Protein AF-A0A7Z9RY51-F1 (afdb_monomer)

Nearest PDB structures (foldseek):
  1wos-assembly1_A  TM=8.857E-01  e=3.675E-04  Thermotoga maritima
  1yx2-assembly1_A  TM=8.512E-01  e=1.341E-03  Bacillus subtil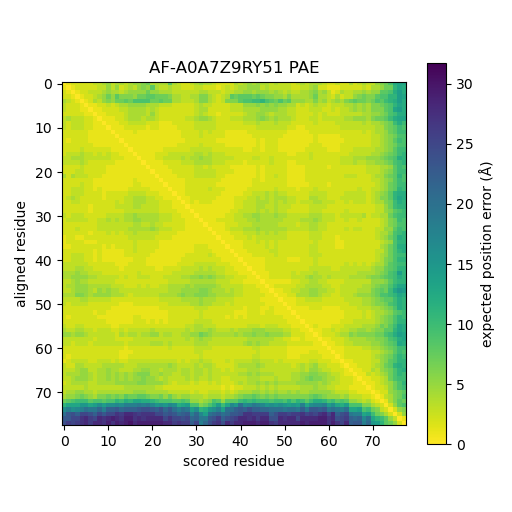is
  1v5v-assembly1_B  TM=7.747E-01  e=1.133E-03  Pyrococcus horikoshii
  1pj6-assembly1_A  TM=8.718E-01  e=6.133E-03  Arthrobacter globiformis
  3gsi-assembly1_A  TM=8.474E-01  e=1.427E-02  Arthrobacter globiformis

Secondary structure (DSSP, 8-state):
-BSSSSPPPTTPEEEETTEEEEEEEEEEEETTTTEEEEEEEE-TTS-TTS-EEEESSS-EEEEPP-PSPS----TT--

Foldseek 3Di:
DWPDDDKDAFAWFKDAPRHGFWTWHHKDADPVVNGIDTDIDGHPVDDLPGWIWTDPPPDTTTDDRDDPDPDDDDPPDD

pLDDT: me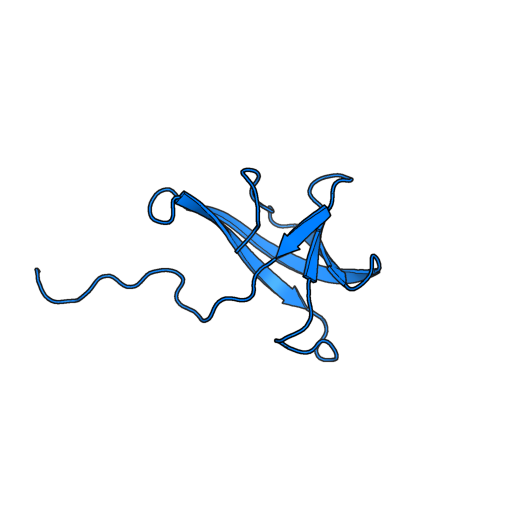an 91.89, std 9.14, range [48.03, 98.19]

Solvent-accessible surface area (backbone atoms only — not comparable to full-atom values): 4698 Å² total; per-residue (Å²): 58,39,56,64,86,68,50,51,40,58,75,24,41,26,24,45,94,88,40,80,44,35,35,25,66,42,39,40,74,33,81,90,75,74,38,13,37,57,46,60,55,63,49,88,87,58,59,84,85,55,74,32,30,33,42,67,84,92,42,75,34,51,42,46,83,70,75,82,67,94,70,83,81,78,86,85,81,126

Radius of gyration: 13.38 Å; Cα contacts (8 Å, |Δi|>4): 157; chains: 1; bounding box: 31×26×38 Å

Sequence (78 aa):
VVEGRRPARQGAAILHQGQKVGEVTSGSPSPTLGVPIACGYVDATISEDSELEVDLRGKSALLKPHPLPFYRRDAQNA

Mean predicted aligned error: 4.2 Å

Structure (mmCIF, N/CA/C/O backbone):
data_AF-A0A7Z9RY51-F1
#
_entry.id   AF-A0A7Z9RY51-F1
#
loop_
_atom_site.group_PDB
_atom_site.id
_atom_site.type_symbol
_atom_site.label_atom_id
_atom_site.label_alt_id
_atom_site.label_comp_id
_atom_site.label_asym_id
_atom_site.label_entity_id
_atom_site.label_seq_id
_atom_site.pdbx_PDB_ins_code
_atom_site.Cartn_x
_atom_site.Cartn_y
_atom_site.Cartn_z
_atom_site.occupancy
_atom_site.B_iso_or_equiv
_atom_site.auth_seq_id
_atom_site.auth_comp_id
_atom_site.auth_asym_id
_atom_site.auth_atom_id
_atom_site.pdbx_PDB_model_num
ATOM 1 N N . VAL A 1 1 ? -0.670 0.509 -6.378 1.00 90.19 1 VAL A N 1
ATOM 2 C CA . VAL A 1 1 ? 0.421 1.484 -6.643 1.00 90.19 1 VAL A CA 1
ATOM 3 C C . VAL A 1 1 ? 0.308 2.607 -5.630 1.00 90.19 1 VAL A C 1
ATOM 5 O O . VAL A 1 1 ? -0.813 3.013 -5.361 1.00 90.19 1 VAL A O 1
ATOM 8 N N . VAL A 1 2 ? 1.415 3.063 -5.041 1.00 89.88 2 VAL A N 1
ATOM 9 C CA . VAL A 1 2 ? 1.402 4.171 -4.068 1.00 89.88 2 VAL A CA 1
ATOM 10 C C . VAL A 1 2 ? 1.658 5.477 -4.814 1.00 89.88 2 VAL A C 1
ATOM 12 O O . VAL A 1 2 ? 2.658 5.579 -5.525 1.00 89.88 2 VAL A O 1
ATOM 15 N N . GLU A 1 3 ? 0.784 6.471 -4.670 1.00 89.50 3 GLU A N 1
ATOM 16 C CA . GLU A 1 3 ? 1.023 7.786 -5.262 1.00 89.50 3 GLU A CA 1
ATOM 17 C C . GLU A 1 3 ? 2.145 8.537 -4.521 1.00 89.50 3 GLU A C 1
ATOM 19 O O . GLU A 1 3 ? 2.246 8.532 -3.293 1.00 89.50 3 GLU A O 1
ATOM 24 N N . GLY A 1 4 ? 3.027 9.190 -5.284 1.00 88.12 4 GLY A N 1
ATOM 25 C CA . GLY A 1 4 ? 4.198 9.894 -4.761 1.00 88.12 4 GLY A CA 1
ATOM 26 C C . GLY A 1 4 ? 5.491 9.073 -4.809 1.00 88.12 4 GLY A C 1
ATOM 27 O O . GLY A 1 4 ? 5.606 8.072 -5.507 1.00 88.12 4 GLY A O 1
ATOM 28 N N . ARG A 1 5 ? 6.530 9.547 -4.106 1.00 86.81 5 ARG A N 1
ATOM 29 C CA . ARG A 1 5 ? 7.896 8.981 -4.195 1.00 86.81 5 ARG A CA 1
ATOM 30 C C . ARG A 1 5 ? 8.255 8.005 -3.079 1.00 86.81 5 ARG A C 1
ATOM 32 O O . ARG A 1 5 ? 9.275 7.325 -3.164 1.00 86.81 5 ARG A O 1
ATOM 39 N N . ARG A 1 6 ? 7.480 7.974 -1.996 1.00 92.38 6 ARG A N 1
ATOM 40 C CA . ARG A 1 6 ? 7.837 7.224 -0.790 1.00 92.38 6 ARG A CA 1
ATOM 41 C C . ARG A 1 6 ? 7.163 5.848 -0.818 1.00 92.38 6 ARG A C 1
ATOM 43 O O . ARG A 1 6 ? 5.942 5.795 -0.892 1.00 92.38 6 ARG A O 1
ATOM 50 N N . PRO A 1 7 ? 7.921 4.743 -0.734 1.00 92.81 7 PRO A N 1
ATOM 51 C CA . PRO A 1 7 ? 7.332 3.413 -0.692 1.00 92.81 7 PRO A CA 1
ATOM 52 C C . PRO A 1 7 ? 6.644 3.166 0.650 1.00 92.81 7 PRO A C 1
ATOM 54 O O . PRO A 1 7 ? 7.210 3.461 1.710 1.00 92.81 7 PRO A O 1
ATOM 57 N N . ALA A 1 8 ? 5.460 2.562 0.594 1.00 95.38 8 ALA A N 1
ATOM 58 C CA . ALA A 1 8 ? 4.881 1.902 1.749 1.00 95.38 8 ALA A CA 1
ATOM 59 C C . ALA A 1 8 ? 5.699 0.650 2.068 1.00 95.38 8 ALA A C 1
ATOM 61 O O . ALA A 1 8 ? 6.000 -0.144 1.180 1.00 95.38 8 ALA A O 1
ATOM 62 N N . ARG A 1 9 ? 6.106 0.503 3.326 1.00 93.44 9 ARG A N 1
ATOM 63 C CA . ARG A 1 9 ? 6.873 -0.659 3.790 1.00 93.44 9 ARG A CA 1
ATOM 64 C C . ARG A 1 9 ? 5.945 -1.631 4.498 1.00 93.44 9 ARG A C 1
ATOM 66 O O . ARG A 1 9 ? 4.851 -1.248 4.901 1.00 93.44 9 ARG A O 1
ATOM 73 N N . GLN A 1 10 ? 6.418 -2.860 4.678 1.00 96.62 10 GLN A N 1
ATOM 74 C CA . GLN A 1 10 ? 5.747 -3.837 5.527 1.00 96.62 10 GLN A CA 1
ATOM 75 C C . GLN A 1 10 ? 5.370 -3.209 6.879 1.00 96.62 10 GLN A C 1
ATOM 77 O O . GLN A 1 10 ? 6.180 -2.491 7.474 1.00 96.62 10 GLN A O 1
ATOM 82 N N . GLY A 1 11 ? 4.140 -3.456 7.327 1.00 96.75 11 GLY A N 1
ATOM 83 C CA . GLY A 1 11 ? 3.591 -2.896 8.561 1.00 96.75 11 GLY A CA 1
ATOM 84 C C . GLY A 1 11 ? 2.916 -1.531 8.412 1.00 96.75 11 GLY A C 1
ATOM 85 O O . GLY A 1 11 ? 2.326 -1.041 9.372 1.00 96.75 11 GLY A O 1
ATOM 86 N N . ALA A 1 12 ? 2.984 -0.887 7.240 1.00 97.06 12 ALA A N 1
ATOM 87 C CA . ALA A 1 12 ? 2.254 0.357 7.007 1.00 97.06 12 ALA A CA 1
ATOM 88 C C . ALA A 1 12 ? 0.738 0.098 7.008 1.00 97.06 12 ALA A C 1
ATOM 90 O O . ALA A 1 12 ? 0.261 -0.835 6.357 1.00 97.06 12 ALA A O 1
ATOM 91 N N . ALA A 1 13 ? -0.014 0.933 7.730 1.00 98.12 13 ALA A N 1
ATOM 92 C CA . ALA A 1 13 ? -1.464 0.818 7.820 1.00 98.12 13 ALA A CA 1
ATOM 93 C C . ALA A 1 13 ? -2.121 1.221 6.496 1.00 98.12 13 ALA A C 1
ATOM 95 O O . ALA A 1 13 ? -1.807 2.282 5.954 1.00 98.12 13 ALA A O 1
ATOM 96 N N . ILE A 1 14 ? -3.043 0.392 6.008 1.00 97.88 14 ILE A N 1
ATOM 97 C CA . ILE A 1 14 ? -3.942 0.749 4.909 1.00 97.88 14 ILE A CA 1
ATOM 98 C C . ILE A 1 14 ? -5.188 1.368 5.527 1.00 97.88 14 ILE A C 1
ATOM 100 O O . ILE A 1 14 ? -5.753 0.818 6.477 1.00 97.88 14 ILE A O 1
ATOM 104 N N . LEU A 1 15 ? -5.580 2.525 5.011 1.00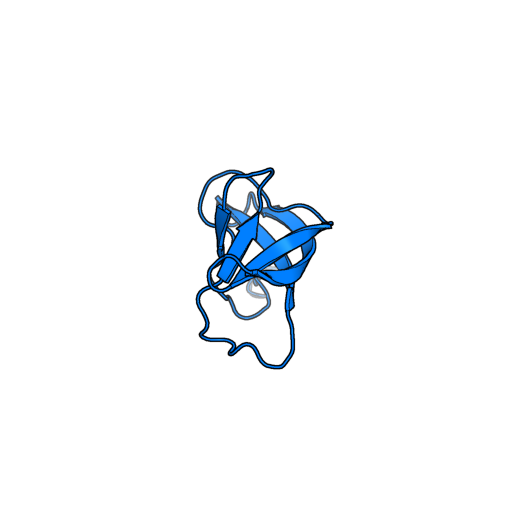 97.75 15 LEU A N 1
ATOM 105 C CA . LEU A 1 15 ? -6.661 3.342 5.522 1.00 97.75 15 LEU A CA 1
ATOM 106 C C . LEU A 1 15 ? -7.794 3.434 4.499 1.00 97.75 15 LEU A C 1
ATOM 108 O O . LEU A 1 15 ? -7.548 3.536 3.300 1.00 97.75 15 LEU A O 1
ATOM 112 N N . HIS A 1 16 ? -9.027 3.470 4.990 1.00 97.00 16 HIS A N 1
ATOM 113 C CA . HIS A 1 16 ? -10.207 3.868 4.233 1.00 97.00 16 HIS A CA 1
ATOM 114 C C . HIS A 1 16 ? -10.946 4.929 5.046 1.00 97.00 16 HIS A C 1
ATOM 116 O O . HIS A 1 16 ? -11.261 4.695 6.213 1.00 97.00 16 HIS A O 1
ATOM 122 N N . GLN A 1 17 ? -11.168 6.116 4.470 1.00 95.06 17 GLN A N 1
ATOM 123 C CA . GLN A 1 17 ? -11.809 7.244 5.169 1.00 95.06 17 GLN A CA 1
ATOM 124 C C . GLN A 1 17 ? -11.146 7.561 6.530 1.00 95.06 17 GLN A C 1
ATOM 126 O O . GLN A 1 17 ? -11.807 7.834 7.532 1.00 95.06 17 GLN A O 1
ATOM 131 N N . GLY A 1 18 ? -9.813 7.465 6.585 1.00 95.00 18 GLY A N 1
ATOM 132 C CA . GLY A 1 18 ? -9.018 7.699 7.795 1.00 95.00 18 GLY A CA 1
ATOM 133 C C . GLY A 1 18 ? -9.023 6.570 8.836 1.00 95.00 18 GLY A C 1
ATOM 134 O O . GLY A 1 18 ? -8.324 6.688 9.840 1.00 95.00 18 GLY A O 1
ATOM 135 N N . GLN A 1 19 ? -9.757 5.475 8.623 1.00 96.88 19 GLN A N 1
ATOM 136 C CA . GLN A 1 19 ? -9.766 4.311 9.518 1.00 96.88 19 GLN A CA 1
ATOM 137 C C . GLN A 1 19 ? -8.836 3.215 9.003 1.00 96.88 19 GLN A C 1
ATOM 139 O O . GLN A 1 19 ? -8.806 2.958 7.803 1.00 96.88 19 GLN A O 1
ATOM 144 N N . LYS A 1 20 ? -8.097 2.538 9.893 1.00 97.69 20 LYS A N 1
ATOM 145 C CA . LYS A 1 20 ? -7.281 1.375 9.508 1.00 97.69 20 LYS A CA 1
ATOM 146 C C . LYS A 1 20 ? -8.199 0.219 9.108 1.00 97.69 20 LYS A C 1
ATOM 148 O O . LYS A 1 20 ? -9.004 -0.217 9.920 1.00 97.69 20 LYS A O 1
ATOM 153 N N . VAL A 1 21 ? -8.003 -0.293 7.896 1.00 97.81 21 VAL A N 1
ATOM 154 C CA . VAL A 1 21 ? -8.752 -1.427 7.316 1.00 97.81 21 VAL A CA 1
ATOM 155 C C . VAL A 1 21 ? -7.838 -2.554 6.838 1.00 97.81 21 VAL A C 1
ATOM 157 O O . VAL A 1 21 ? -8.276 -3.496 6.187 1.00 97.81 21 VAL A O 1
ATOM 160 N N . GLY A 1 22 ? -6.530 -2.431 7.060 1.00 97.62 22 GLY A N 1
ATOM 161 C CA . GLY A 1 22 ? -5.578 -3.385 6.520 1.00 97.62 22 GLY A CA 1
ATOM 162 C C . GLY A 1 22 ? -4.127 -3.021 6.772 1.00 97.62 22 GLY A C 1
ATOM 163 O O . GLY A 1 22 ? -3.801 -2.081 7.507 1.00 97.62 22 GLY A O 1
ATOM 164 N N . GLU A 1 23 ? -3.242 -3.783 6.139 1.00 98.19 23 GLU A N 1
ATOM 165 C CA . GLU A 1 23 ? -1.803 -3.653 6.322 1.00 98.19 23 GLU A CA 1
ATOM 166 C C . GLU A 1 23 ? -1.015 -4.071 5.079 1.00 98.19 23 GLU A C 1
ATOM 168 O O . GLU A 1 23 ? -1.315 -5.063 4.409 1.00 98.19 23 GLU A O 1
ATOM 173 N N . VAL A 1 24 ? 0.039 -3.308 4.794 1.00 97.81 24 VAL A N 1
ATOM 174 C CA . VAL A 1 24 ? 1.018 -3.629 3.756 1.00 97.81 24 VAL A CA 1
ATOM 175 C C . VAL A 1 24 ? 1.893 -4.794 4.209 1.00 97.81 24 VAL A C 1
ATOM 177 O O . VAL A 1 24 ? 2.536 -4.735 5.257 1.00 97.81 24 VAL A O 1
ATOM 180 N N . THR A 1 25 ? 1.983 -5.830 3.378 1.00 97.69 25 THR A N 1
ATOM 181 C CA . THR A 1 25 ? 2.825 -7.011 3.621 1.00 97.69 25 THR A CA 1
ATOM 182 C C . THR A 1 25 ? 4.193 -6.875 2.965 1.00 97.69 25 THR A C 1
ATOM 184 O O . THR A 1 25 ? 5.202 -7.259 3.545 1.00 97.69 25 THR A O 1
ATOM 187 N N . SER A 1 26 ? 4.251 -6.286 1.771 1.00 95.56 26 SER A N 1
ATOM 188 C CA . SER A 1 26 ? 5.501 -6.004 1.063 1.00 95.56 26 SER A CA 1
ATOM 189 C C . SER A 1 26 ? 5.376 -4.724 0.247 1.00 95.56 26 SER A C 1
ATOM 191 O O . SER A 1 26 ? 4.308 -4.404 -0.270 1.00 95.56 26 SER A O 1
ATOM 193 N N . GLY A 1 27 ? 6.468 -3.977 0.118 1.00 95.12 27 GLY A N 1
ATOM 194 C CA . GLY A 1 27 ? 6.476 -2.777 -0.708 1.00 95.12 27 GLY A CA 1
ATOM 195 C C . GLY A 1 27 ? 7.863 -2.182 -0.888 1.00 95.12 27 GLY A C 1
ATOM 196 O O . GLY A 1 27 ? 8.728 -2.268 -0.011 1.00 95.12 27 GLY A O 1
ATOM 197 N N . SER A 1 28 ? 8.089 -1.620 -2.071 1.00 95.31 28 SER A N 1
ATOM 198 C CA . SER A 1 28 ? 9.392 -1.152 -2.537 1.00 95.31 28 SER A CA 1
ATOM 199 C C . SER A 1 28 ? 9.238 -0.108 -3.653 1.00 95.31 28 SER A C 1
ATOM 201 O O . SER A 1 28 ? 8.188 -0.016 -4.298 1.00 95.31 28 SER A O 1
ATOM 203 N N . PRO A 1 29 ? 10.266 0.724 -3.903 1.00 95.88 29 PRO A N 1
ATOM 204 C CA . PRO A 1 29 ? 10.328 1.468 -5.155 1.00 95.88 29 PRO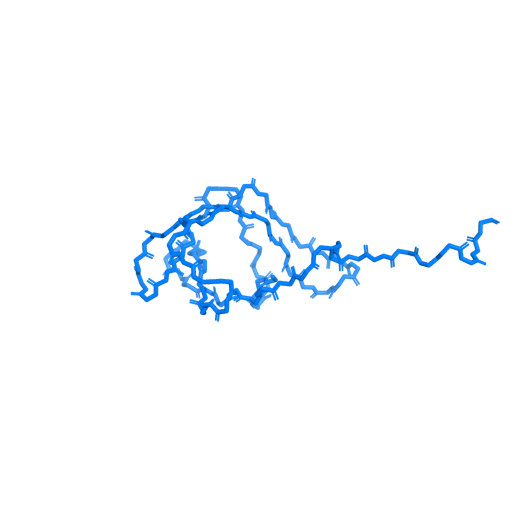 A CA 1
ATOM 205 C C . PRO A 1 29 ? 10.476 0.478 -6.320 1.00 95.88 29 PRO A C 1
ATOM 207 O O . PRO A 1 29 ? 11.285 -0.444 -6.228 1.00 95.88 29 PRO A O 1
ATOM 210 N N . SER A 1 30 ? 9.734 0.675 -7.414 1.00 94.56 30 SER A N 1
ATOM 211 C CA . SER A 1 30 ? 9.933 -0.074 -8.659 1.00 94.56 30 SER A CA 1
ATOM 212 C C . SER A 1 30 ? 10.693 0.791 -9.668 1.00 94.56 30 SER A C 1
ATOM 214 O O . SER A 1 30 ? 10.094 1.695 -10.253 1.00 94.56 30 SER A O 1
ATOM 216 N N . PRO A 1 31 ? 11.997 0.544 -9.910 1.00 93.19 31 PRO A N 1
ATOM 217 C CA . PRO A 1 31 ? 12.759 1.291 -10.911 1.00 93.19 31 PRO A CA 1
ATOM 218 C C . PRO A 1 31 ? 12.181 1.136 -12.319 1.00 93.19 31 PRO A C 1
ATOM 220 O O . PRO A 1 31 ? 12.156 2.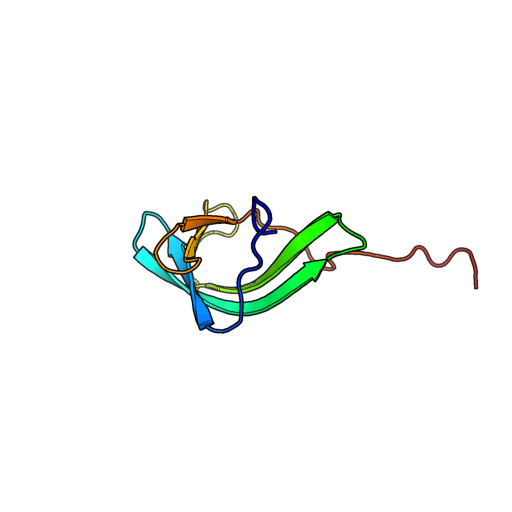094 -13.081 1.00 93.19 31 PRO A O 1
ATOM 223 N N . THR A 1 32 ? 11.671 -0.054 -12.646 1.00 93.44 32 THR A N 1
ATOM 224 C CA . THR A 1 32 ? 11.080 -0.359 -13.956 1.00 93.44 32 THR A CA 1
ATOM 225 C C . THR A 1 32 ? 9.781 0.402 -14.198 1.00 93.44 32 THR A C 1
ATOM 227 O O . THR A 1 32 ? 9.536 0.837 -15.316 1.00 93.44 32 THR A O 1
ATOM 230 N N . LEU A 1 33 ? 8.951 0.573 -13.165 1.00 91.75 33 LEU A N 1
ATOM 231 C CA . LEU A 1 33 ? 7.662 1.265 -13.285 1.00 91.75 33 LEU A CA 1
ATOM 232 C C . LEU A 1 33 ? 7.751 2.761 -12.947 1.00 91.75 33 LEU A C 1
ATOM 234 O O . LEU A 1 33 ? 6.779 3.485 -13.129 1.00 91.75 33 LEU A O 1
ATOM 238 N N . GLY A 1 34 ? 8.882 3.228 -12.412 1.00 92.88 34 GLY A N 1
ATOM 239 C CA . GLY A 1 34 ? 9.078 4.621 -11.997 1.00 92.88 34 GLY A CA 1
ATOM 240 C C . GLY A 1 34 ? 8.235 5.055 -10.790 1.00 92.88 34 GLY A C 1
ATOM 241 O O . GLY A 1 34 ? 8.243 6.233 -10.435 1.00 92.88 34 GLY A O 1
ATOM 242 N N . VAL A 1 35 ? 7.524 4.126 -10.145 1.00 94.62 35 VAL A N 1
ATOM 243 C CA . VAL A 1 35 ? 6.603 4.387 -9.029 1.00 94.62 35 VAL A CA 1
ATOM 244 C C . VAL A 1 35 ? 6.811 3.386 -7.891 1.00 94.62 35 VAL A C 1
ATOM 246 O O . VAL A 1 35 ? 7.273 2.264 -8.125 1.00 94.62 35 VAL A O 1
ATOM 249 N N . PRO A 1 36 ? 6.474 3.736 -6.640 1.00 96.38 36 PRO A N 1
ATOM 250 C CA . PRO A 1 36 ? 6.442 2.765 -5.562 1.00 96.38 36 PRO A CA 1
ATOM 251 C C . PRO A 1 36 ? 5.251 1.810 -5.702 1.00 96.38 36 PRO A C 1
ATOM 253 O O . PRO A 1 36 ? 4.116 2.209 -5.976 1.00 96.38 36 PRO A O 1
ATOM 256 N N . ILE A 1 37 ? 5.513 0.529 -5.464 1.00 96.69 37 ILE A N 1
ATOM 257 C CA . ILE A 1 37 ? 4.503 -0.528 -5.460 1.00 96.69 37 ILE A CA 1
ATOM 258 C C . ILE A 1 37 ? 4.463 -1.195 -4.092 1.00 96.69 37 ILE A C 1
ATOM 260 O O . ILE A 1 37 ? 5.461 -1.243 -3.371 1.00 96.69 37 ILE A O 1
ATOM 264 N N . ALA A 1 38 ? 3.289 -1.690 -3.732 1.00 96.62 38 ALA A N 1
ATOM 265 C CA . ALA A 1 38 ? 3.066 -2.402 -2.490 1.00 96.62 38 ALA A CA 1
ATOM 266 C C . ALA A 1 38 ? 1.936 -3.414 -2.675 1.00 96.62 38 ALA A C 1
ATOM 268 O O . ALA A 1 38 ? 1.012 -3.176 -3.457 1.00 96.62 38 ALA A O 1
ATOM 269 N N . CYS A 1 39 ? 2.027 -4.509 -1.931 1.00 96.06 39 CYS A N 1
ATOM 270 C CA . CYS A 1 39 ? 0.973 -5.489 -1.725 1.00 96.06 39 CYS A CA 1
ATOM 271 C C . CYS A 1 39 ? 0.568 -5.468 -0.251 1.00 96.06 39 CYS A C 1
ATOM 273 O O . CYS A 1 39 ? 1.403 -5.260 0.633 1.00 96.06 39 CYS A O 1
ATOM 275 N N . GLY A 1 40 ? -0.703 -5.724 0.020 1.00 95.69 40 GLY A N 1
ATOM 276 C CA . GLY A 1 40 ? -1.241 -5.775 1.370 1.00 95.69 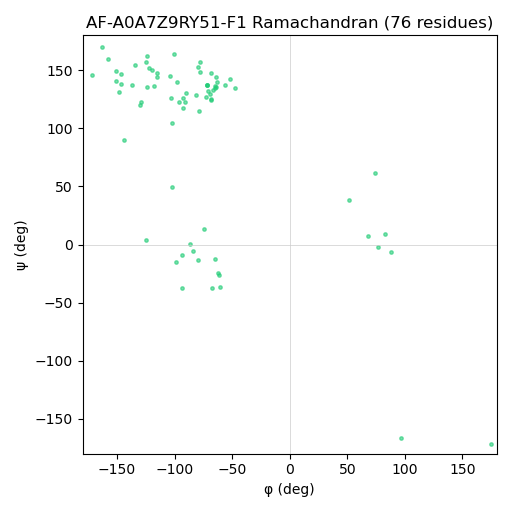40 GLY A CA 1
ATOM 277 C C . GLY A 1 40 ? -2.589 -6.471 1.393 1.00 95.69 40 GLY A C 1
ATOM 278 O O . GLY A 1 40 ? -3.164 -6.741 0.339 1.00 95.69 40 GLY A O 1
ATOM 279 N N . TYR A 1 41 ? -3.062 -6.755 2.598 1.00 96.25 41 TYR A N 1
ATOM 280 C CA . TYR A 1 41 ? -4.409 -7.263 2.823 1.00 96.25 41 TYR A CA 1
ATOM 281 C C . TYR A 1 41 ? -5.288 -6.149 3.373 1.00 96.25 41 TYR A C 1
ATOM 283 O O . TYR A 1 41 ? -4.824 -5.315 4.154 1.00 96.25 41 TYR A O 1
ATOM 291 N N . VAL A 1 42 ? -6.550 -6.170 2.965 1.00 96.31 42 VAL A N 1
ATOM 292 C CA . VAL A 1 42 ? -7.616 -5.304 3.467 1.00 96.31 42 VAL A CA 1
ATOM 293 C C . VAL A 1 42 ? -8.769 -6.168 3.956 1.00 96.31 42 VAL A C 1
ATOM 295 O O . VAL A 1 42 ? -8.900 -7.323 3.540 1.00 96.31 42 VAL A O 1
ATOM 298 N N . ASP A 1 43 ? -9.585 -5.616 4.844 1.00 97.25 43 ASP A N 1
ATOM 299 C CA . ASP A 1 43 ? -10.798 -6.266 5.319 1.00 97.25 43 ASP A CA 1
ATOM 300 C C . ASP A 1 43 ? -11.715 -6.627 4.144 1.00 97.25 43 ASP A C 1
ATOM 302 O O . ASP A 1 43 ? -11.929 -5.832 3.229 1.00 97.25 43 ASP A O 1
ATOM 306 N N . ALA A 1 44 ? -12.300 -7.826 4.181 1.00 96.12 44 ALA A N 1
ATOM 307 C CA . ALA A 1 44 ? -13.106 -8.366 3.080 1.00 96.12 44 ALA A CA 1
ATOM 308 C C . ALA A 1 44 ? -14.401 -7.579 2.795 1.00 96.12 44 ALA A C 1
ATOM 310 O O . ALA A 1 44 ? -15.060 -7.812 1.787 1.00 96.12 44 ALA A O 1
ATOM 311 N N . THR A 1 45 ? -14.794 -6.677 3.695 1.00 96.06 45 THR A N 1
ATOM 312 C CA . THR A 1 45 ? -15.949 -5.785 3.529 1.00 96.06 45 THR A CA 1
ATOM 313 C C . THR A 1 45 ? -15.641 -4.573 2.649 1.00 96.06 45 THR A C 1
ATOM 315 O O . THR A 1 45 ? -16.567 -3.877 2.234 1.00 96.06 45 THR A O 1
ATOM 318 N N . ILE A 1 46 ? -14.363 -4.303 2.377 1.00 95.38 46 ILE A N 1
ATOM 319 C CA . ILE A 1 46 ? -13.918 -3.197 1.535 1.00 95.38 46 ILE A CA 1
ATOM 320 C C . ILE A 1 46 ? -14.026 -3.609 0.066 1.00 95.38 46 ILE A C 1
ATOM 322 O O . ILE A 1 46 ? -13.529 -4.660 -0.333 1.00 95.38 46 ILE A O 1
ATOM 326 N N . SER A 1 47 ? -14.676 -2.768 -0.740 1.00 92.81 47 SER A N 1
ATOM 327 C CA . SER A 1 47 ? -14.772 -2.980 -2.185 1.00 92.81 47 SER A CA 1
ATOM 328 C C . SER A 1 47 ? -13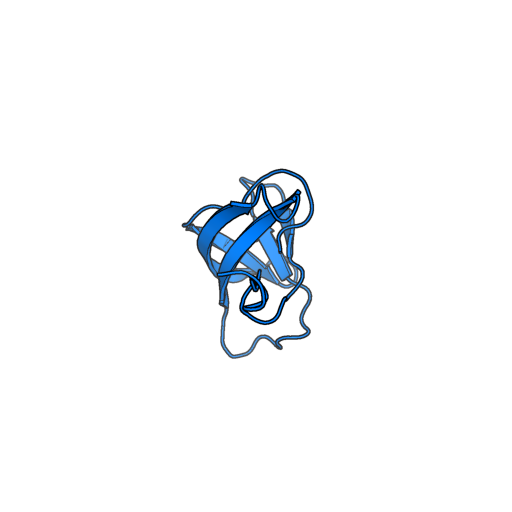.404 -2.814 -2.848 1.00 92.81 47 SER A C 1
ATOM 330 O O . SER A 1 47 ? -12.609 -1.969 -2.439 1.00 92.81 47 SER A O 1
ATOM 332 N N . GLU A 1 48 ? -13.148 -3.554 -3.925 1.00 87.06 48 GLU A N 1
ATOM 333 C CA . GLU A 1 48 ? -11.941 -3.367 -4.742 1.00 87.06 48 GLU A CA 1
ATOM 334 C C . GLU A 1 48 ? -11.866 -1.966 -5.375 1.00 87.06 48 GLU A C 1
ATOM 336 O O . GLU A 1 48 ? -10.772 -1.453 -5.607 1.00 87.06 48 GLU A O 1
ATOM 341 N N . ASP A 1 49 ? -13.022 -1.332 -5.595 1.00 88.81 49 ASP A N 1
ATOM 342 C CA . ASP A 1 49 ? -13.139 0.023 -6.148 1.00 88.81 49 ASP A CA 1
ATOM 343 C C . ASP A 1 49 ? -12.996 1.127 -5.087 1.00 88.81 49 ASP A C 1
ATOM 345 O O . ASP A 1 49 ? -13.012 2.316 -5.414 1.00 88.81 49 ASP A O 1
ATOM 349 N N . SER A 1 50 ? -12.901 0.765 -3.803 1.00 93.06 50 SER A N 1
ATOM 350 C CA . SER A 1 50 ? -12.770 1.742 -2.726 1.00 93.06 50 SER A CA 1
ATOM 351 C C . SER A 1 50 ? -11.461 2.520 -2.853 1.00 93.06 50 SER A C 1
ATOM 353 O O . SER A 1 50 ? -10.384 1.951 -3.030 1.00 93.06 50 SER A O 1
ATOM 355 N N . GLU A 1 51 ? -11.543 3.840 -2.681 1.00 94.75 51 GLU A N 1
ATOM 356 C CA . GLU A 1 51 ? -10.347 4.661 -2.530 1.00 94.75 51 GLU A CA 1
ATOM 357 C C . GLU A 1 51 ? -9.680 4.338 -1.189 1.00 94.75 51 GLU A C 1
ATOM 359 O O . GLU A 1 51 ? -10.309 4.374 -0.124 1.00 94.75 51 GLU A O 1
ATOM 364 N N . LEU A 1 52 ? -8.404 3.976 -1.261 1.00 96.88 52 LEU A N 1
ATOM 365 C CA . LEU A 1 52 ? -7.602 3.587 -0.116 1.00 96.88 52 LEU A CA 1
ATOM 366 C C . LEU A 1 52 ? -6.389 4.491 -0.006 1.00 96.88 52 LEU A C 1
ATOM 368 O O . LEU A 1 52 ? -5.851 4.986 -0.995 1.00 96.88 52 LEU A O 1
ATOM 372 N N . GLU A 1 53 ? -5.915 4.645 1.215 1.00 97.75 53 GLU A N 1
ATOM 373 C CA . GLU A 1 53 ? -4.700 5.372 1.527 1.00 97.75 53 GLU A CA 1
ATOM 374 C C . GLU A 1 53 ? -3.742 4.465 2.295 1.00 97.75 53 GLU A C 1
ATOM 376 O O . GLU A 1 53 ? -4.124 3.444 2.861 1.00 97.75 53 GLU A O 1
ATOM 381 N N . VAL A 1 54 ? -2.470 4.835 2.337 1.00 97.38 54 VAL A N 1
ATOM 382 C CA . VAL A 1 54 ? -1.479 4.196 3.198 1.00 97.38 54 VAL A CA 1
ATOM 383 C C . VAL A 1 54 ? -0.816 5.227 4.090 1.00 97.38 54 VAL A C 1
ATOM 385 O O . VAL A 1 54 ? -0.428 6.299 3.625 1.00 97.38 54 VAL A O 1
ATOM 388 N N . ASP A 1 55 ? -0.657 4.900 5.370 1.00 96.56 55 ASP A N 1
ATOM 389 C CA . ASP A 1 55 ? 0.071 5.752 6.302 1.00 96.56 55 ASP A CA 1
ATOM 390 C C . ASP A 1 55 ? 1.592 5.591 6.129 1.00 96.56 55 ASP A C 1
ATOM 392 O O . ASP A 1 55 ? 2.189 4.548 6.412 1.00 96.56 55 ASP A O 1
ATOM 396 N N . LEU A 1 56 ? 2.245 6.669 5.701 1.00 94.25 56 LEU A N 1
ATOM 397 C CA . LEU A 1 56 ? 3.687 6.785 5.520 1.00 94.25 56 LEU A CA 1
ATOM 398 C C . LEU A 1 56 ? 4.358 7.566 6.660 1.00 94.25 56 LEU A C 1
ATOM 400 O O . LEU A 1 56 ? 5.209 8.433 6.413 1.00 94.25 56 LEU A O 1
ATOM 404 N N . ARG A 1 57 ? 4.046 7.178 7.904 1.00 90.75 57 ARG A N 1
ATOM 405 C CA . ARG A 1 57 ? 4.526 7.764 9.173 1.00 90.75 57 ARG A CA 1
ATOM 406 C C . ARG A 1 57 ? 3.871 9.112 9.496 1.00 90.75 57 ARG A C 1
ATOM 408 O O . ARG A 1 57 ? 4.557 10.131 9.586 1.00 90.75 57 ARG A O 1
ATOM 415 N N . GLY A 1 58 ? 2.556 9.104 9.663 1.00 90.19 58 GLY A N 1
ATOM 416 C CA . GLY A 1 58 ? 1.723 10.271 9.952 1.00 90.19 58 GLY A CA 1
ATOM 417 C C . GLY A 1 58 ? 1.331 11.081 8.716 1.00 90.19 58 GLY A C 1
ATOM 418 O O . GLY A 1 58 ? 0.808 12.183 8.854 1.00 90.19 58 GLY A O 1
ATOM 419 N N . LYS A 1 59 ? 1.608 10.577 7.509 1.00 91.81 59 LYS A N 1
ATOM 420 C CA . LYS A 1 59 ? 1.183 11.198 6.247 1.00 91.81 59 LYS A CA 1
ATOM 421 C C . LYS A 1 59 ? 0.527 10.142 5.390 1.00 91.81 59 LYS A C 1
ATOM 423 O O . LYS A 1 59 ? 1.189 9.167 5.039 1.00 91.81 59 LYS A O 1
ATOM 428 N N . SER A 1 60 ? -0.730 10.353 5.039 1.00 93.88 60 SER A N 1
ATOM 429 C CA . SER A 1 60 ? -1.421 9.454 4.135 1.00 93.88 60 SER A CA 1
ATOM 430 C C . SER A 1 60 ? -1.007 9.703 2.681 1.00 93.88 60 SER A C 1
ATOM 432 O O . SER A 1 60 ? -0.617 10.810 2.296 1.00 93.88 60 SER A O 1
ATOM 434 N N . ALA A 1 61 ? -1.017 8.639 1.886 1.00 96.00 61 ALA A N 1
ATOM 435 C CA . ALA A 1 61 ? -0.804 8.681 0.446 1.00 96.00 61 ALA A CA 1
ATOM 436 C C . ALA A 1 61 ? -1.819 7.769 -0.240 1.00 96.00 61 ALA A C 1
ATOM 438 O O . ALA A 1 61 ? -2.038 6.649 0.222 1.00 96.00 61 ALA A O 1
ATOM 439 N N . LEU A 1 62 ? -2.400 8.228 -1.348 1.00 96.44 62 LEU A N 1
ATOM 440 C CA . LEU A 1 62 ? -3.388 7.459 -2.098 1.00 96.44 62 LEU A CA 1
ATOM 441 C C . LEU A 1 62 ? -2.786 6.167 -2.660 1.00 96.44 62 LEU A C 1
ATOM 443 O O . LEU A 1 62 ? -1.655 6.127 -3.160 1.00 96.44 62 LEU A O 1
ATOM 447 N N . LEU A 1 63 ? -3.578 5.105 -2.590 1.00 95.31 63 LEU A N 1
ATOM 448 C CA . LEU A 1 63 ? -3.337 3.837 -3.249 1.00 95.31 63 LEU A CA 1
ATOM 449 C C . LEU A 1 63 ? -4.240 3.749 -4.476 1.00 95.31 63 LEU A C 1
ATOM 451 O O . LEU A 1 63 ? -5.458 3.835 -4.372 1.00 95.31 63 LEU A O 1
ATOM 455 N N . LYS A 1 64 ? -3.643 3.490 -5.639 1.00 91.62 64 LYS A N 1
ATOM 456 C CA . LYS A 1 64 ? -4.384 3.035 -6.820 1.00 91.62 64 LYS A CA 1
ATOM 457 C C . LYS A 1 64 ? -4.393 1.509 -6.875 1.00 91.62 64 LYS A C 1
ATOM 459 O O . LYS A 1 64 ? -3.295 0.935 -6.997 1.00 91.62 64 LYS A O 1
ATOM 464 N N . PRO A 1 65 ? -5.563 0.846 -6.807 1.00 87.94 65 PRO A N 1
ATOM 465 C CA . PRO A 1 65 ? -5.687 -0.573 -7.123 1.00 87.94 65 PRO A CA 1
ATOM 466 C C . PRO A 1 65 ? -5.081 -0.871 -8.498 1.00 87.94 65 PRO A C 1
ATOM 468 O O . PRO A 1 65 ? -5.143 -0.051 -9.414 1.00 87.94 65 PRO A O 1
ATOM 471 N N . HIS A 1 66 ? -4.423 -2.019 -8.634 1.00 89.12 66 HIS A N 1
ATOM 472 C CA . HIS A 1 66 ? -3.840 -2.439 -9.904 1.00 89.12 66 HIS A CA 1
ATOM 473 C C . HIS A 1 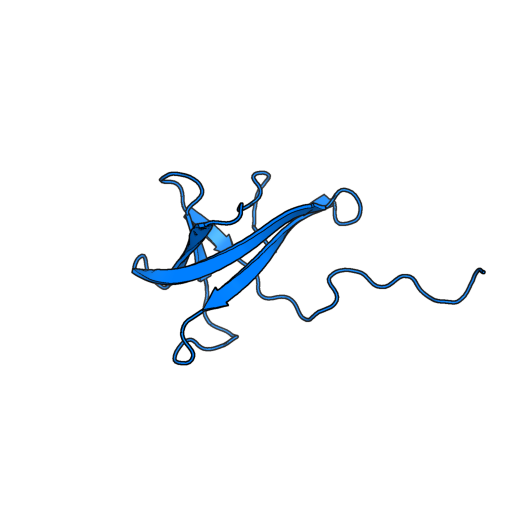66 ? -3.880 -3.965 -10.000 1.00 89.12 66 HIS A C 1
ATOM 475 O O . HIS A 1 66 ? -3.424 -4.627 -9.063 1.00 89.12 66 HIS A O 1
ATOM 481 N N . PRO A 1 67 ? -4.366 -4.538 -11.115 1.00 87.88 67 PRO A N 1
ATOM 482 C CA . PRO A 1 67 ? -4.375 -5.982 -11.297 1.00 87.88 67 PRO A CA 1
ATOM 483 C C . PRO A 1 67 ? -2.947 -6.530 -11.342 1.00 87.88 67 PRO A C 1
ATOM 485 O O . PRO A 1 67 ? -2.035 -5.902 -11.882 1.00 87.88 67 PRO A O 1
ATOM 488 N N . LEU A 1 68 ? -2.735 -7.719 -10.787 1.00 89.00 68 LEU A N 1
ATOM 489 C CA . LEU A 1 68 ? -1.442 -8.385 -10.884 1.00 89.00 68 LEU A CA 1
ATOM 490 C C . LEU A 1 68 ? -1.271 -9.082 -12.249 1.00 89.00 68 LEU A C 1
ATOM 492 O O . LEU A 1 68 ? -2.247 -9.505 -12.872 1.00 89.00 68 LEU A O 1
ATOM 496 N N . PRO A 1 69 ? -0.024 -9.248 -12.719 1.00 92.31 69 PRO A N 1
ATOM 497 C CA . PRO A 1 69 ? 1.212 -8.733 -12.125 1.00 92.31 69 PRO A CA 1
ATOM 498 C C . PRO A 1 69 ? 1.416 -7.236 -12.417 1.00 92.31 69 PRO A C 1
ATOM 500 O O . PRO A 1 69 ? 0.943 -6.724 -13.426 1.00 92.31 69 PRO A O 1
ATOM 503 N N . PHE A 1 70 ? 2.199 -6.547 -11.578 1.00 91.25 70 PHE A N 1
ATOM 504 C CA . PHE A 1 70 ? 2.569 -5.139 -11.808 1.00 91.25 70 PHE A CA 1
ATOM 505 C C . PHE A 1 70 ? 3.376 -4.912 -13.096 1.00 91.25 70 PHE A C 1
ATOM 507 O O . PHE A 1 70 ? 3.398 -3.808 -13.628 1.00 91.25 70 PHE A O 1
ATOM 514 N N . TYR A 1 71 ? 4.077 -5.938 -13.575 1.00 90.69 71 TYR A N 1
ATOM 515 C CA . TYR A 1 71 ? 4.876 -5.903 -14.792 1.00 90.69 71 TYR A CA 1
ATOM 516 C C . TYR A 1 71 ? 4.832 -7.279 -15.458 1.00 90.69 71 TYR A C 1
ATOM 518 O O . TYR A 1 71 ? 4.952 -8.301 -14.779 1.00 90.69 71 TYR A O 1
ATOM 526 N N . ARG A 1 72 ? 4.690 -7.308 -16.785 1.00 88.38 72 ARG A N 1
ATOM 527 C CA . ARG A 1 72 ? 4.940 -8.494 -17.612 1.00 88.38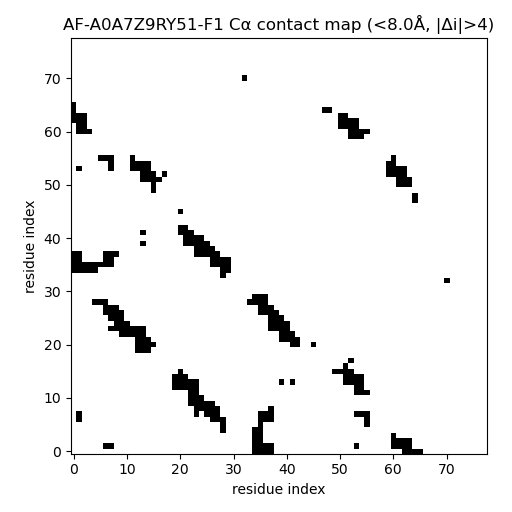 72 ARG A CA 1
ATOM 528 C C . ARG A 1 72 ? 6.078 -8.177 -18.565 1.00 88.38 72 ARG A C 1
ATOM 530 O O . ARG A 1 72 ? 6.104 -7.105 -19.160 1.00 88.38 72 ARG A O 1
ATOM 537 N N . ARG A 1 73 ? 7.003 -9.121 -18.712 1.00 83.31 73 ARG A N 1
ATOM 538 C CA . ARG A 1 73 ? 7.958 -9.119 -19.817 1.00 83.31 73 ARG A CA 1
ATOM 539 C C . ARG A 1 73 ? 7.330 -9.920 -20.949 1.00 83.31 73 ARG A C 1
ATOM 541 O O . ARG A 1 73 ? 6.989 -11.081 -20.730 1.00 83.31 73 ARG A O 1
ATOM 548 N N . ASP A 1 74 ? 7.175 -9.317 -22.120 1.00 81.19 74 ASP A N 1
ATOM 549 C CA . ASP A 1 74 ? 6.689 -10.040 -23.292 1.00 81.19 74 ASP A CA 1
ATOM 550 C C . ASP A 1 74 ? 7.708 -11.111 -23.700 1.00 81.19 74 ASP A C 1
ATOM 552 O O . ASP A 1 74 ? 8.914 -10.864 -23.735 1.00 81.19 74 ASP A O 1
ATOM 556 N N . ALA A 1 75 ? 7.229 -12.320 -23.992 1.00 68.38 75 ALA A N 1
ATOM 557 C CA . ALA A 1 75 ? 8.065 -13.498 -24.237 1.00 68.38 75 ALA A CA 1
ATOM 558 C C . ALA A 1 75 ? 8.775 -13.503 -25.610 1.00 68.38 75 ALA A C 1
ATOM 560 O O . ALA A 1 75 ? 9.267 -14.540 -26.036 1.00 68.38 75 ALA A O 1
ATOM 561 N N . GLN A 1 76 ? 8.818 -12.381 -26.331 1.00 58.91 76 GLN A N 1
ATOM 562 C CA . GLN A 1 76 ? 9.218 -12.362 -27.744 1.00 58.91 76 GLN A CA 1
ATOM 563 C C . GLN A 1 76 ? 10.718 -12.240 -28.018 1.00 58.91 76 GLN A C 1
ATOM 565 O O . GLN A 1 76 ? 11.098 -12.271 -29.179 1.00 58.91 76 GLN A O 1
ATOM 570 N N . ASN A 1 77 ? 11.580 -12.160 -27.005 1.00 51.03 77 ASN A N 1
ATOM 571 C CA . ASN A 1 77 ? 13.028 -12.212 -27.212 1.00 51.03 77 ASN A CA 1
ATOM 572 C C . ASN A 1 77 ? 13.692 -12.971 -26.056 1.00 51.03 77 ASN A C 1
ATOM 574 O O . ASN A 1 77 ? 14.042 -12.372 -25.035 1.00 51.03 77 ASN A O 1
ATOM 578 N N . ALA A 1 78 ? 13.821 -14.287 -26.215 1.00 48.03 78 ALA A N 1
ATOM 579 C CA . ALA A 1 78 ? 14.739 -15.140 -25.468 1.00 48.03 78 ALA A CA 1
ATOM 580 C C . ALA A 1 78 ? 15.567 -15.942 -26.474 1.00 48.03 78 ALA A C 1
ATOM 582 O O . ALA A 1 78 ? 14.961 -16.405 -27.468 1.00 48.03 78 ALA A O 1
#